Protein AF-A0A0D7AJ90-F1 (afdb_monomer)

Secondary structure (DSSP, 8-state):
---------------------------------HHHHHHHHHHHHHTSTHHHHHHHHHHHHHHHHHHHHHHHHHHHHHHGGGTHHHHHHHHHHHHHHHHHHHHHTT-SPPPHHHHHHHHHHHHHHHT-HHHHHHHHHTSHHHHHHHHHHHHHHHHHHHHHHHHT-SSS-------

Solvent-accessible surface area (backbone atoms only — not comparable to full-atom values): 10898 Å² total; per-residue (Å²): 138,87,88,86,90,79,90,86,80,90,80,88,79,92,80,79,92,68,88,75,75,80,75,78,70,79,83,73,82,76,83,66,59,79,67,63,56,52,51,52,49,50,59,61,34,71,77,35,85,62,36,61,57,51,46,51,50,51,49,50,50,47,52,50,46,50,65,73,37,42,79,66,39,52,51,53,52,55,72,33,59,88,49,45,66,64,52,53,50,51,50,52,51,51,50,52,53,49,52,50,48,39,64,72,71,54,72,58,84,77,59,80,81,54,50,62,61,50,50,54,53,51,50,58,46,71,71,32,69,66,49,55,56,48,24,61,76,70,54,46,49,58,55,55,50,52,52,49,52,50,52,51,50,53,51,52,52,48,49,31,63,74,66,73,45,94,72,79,78,91,67,77,85,83,124

Sequence (175 aa):
MRPVPPLATLRNAVTRRSHRSSRHAPRRWNSSSPKDNAEKAKETLANSDTFVTVQKQVEQYWQVAKKALGPTGEKAVQLLGGYKEPVLYNLAVAREVAKLIYRKESMSPPRLADFMPTYRQLWSRASSRSYWTNALASGELMKVGIYGLEAYGIFKIGEIVGRRHLVGYGVPPTH

Structure (mmCIF, N/CA/C/O backbone):
data_AF-A0A0D7AJ90-F1
#
_entry.id   AF-A0A0D7AJ90-F1
#
loop_
_atom_site.group_PDB
_atom_site.id
_atom_site.type_symbol
_atom_site.label_atom_id
_atom_site.label_alt_id
_atom_site.label_comp_id
_atom_site.label_asym_id
_atom_site.label_entity_id
_atom_site.label_seq_id
_atom_site.pdbx_PDB_ins_code
_atom_site.Cartn_x
_atom_site.Cartn_y
_atom_site.Cartn_z
_atom_site.occupancy
_atom_site.B_iso_or_equiv
_atom_site.auth_seq_id
_atom_site.auth_comp_id
_atom_site.auth_asym_id
_atom_site.auth_atom_id
_atom_site.pdbx_PDB_model_num
ATOM 1 N N . MET A 1 1 ? -53.708 -1.398 -60.706 1.00 42.56 1 MET A N 1
ATOM 2 C CA . MET A 1 1 ? -55.113 -1.813 -60.503 1.00 42.56 1 MET A CA 1
ATOM 3 C C . MET A 1 1 ? -55.244 -2.424 -59.109 1.00 42.56 1 MET A C 1
ATOM 5 O O . MET A 1 1 ? -54.454 -3.297 -58.786 1.00 42.56 1 MET A O 1
ATOM 9 N N . ARG A 1 2 ? -56.161 -1.914 -58.272 1.00 58.88 2 ARG A N 1
ATOM 10 C CA . ARG A 1 2 ? -56.657 -2.576 -57.040 1.00 58.88 2 ARG A CA 1
ATOM 11 C C . ARG A 1 2 ? -57.923 -3.377 -57.416 1.00 58.88 2 ARG A C 1
ATOM 13 O O . ARG A 1 2 ? -58.550 -2.994 -58.404 1.00 58.88 2 ARG A O 1
ATOM 20 N N . PRO A 1 3 ? -58.326 -4.418 -56.662 1.00 59.69 3 PRO A N 1
ATOM 21 C CA . PRO A 1 3 ? -59.353 -4.166 -55.643 1.00 59.69 3 PRO A CA 1
ATOM 22 C C . PRO A 1 3 ? -59.217 -4.979 -54.338 1.00 59.69 3 PRO A C 1
ATOM 24 O O . PRO A 1 3 ? -58.488 -5.958 -54.235 1.00 59.69 3 PRO A O 1
ATOM 27 N N . VAL A 1 4 ? -59.947 -4.479 -53.342 1.00 66.38 4 VAL A N 1
ATOM 28 C CA . VAL A 1 4 ? -60.147 -4.926 -51.952 1.00 66.38 4 VAL A CA 1
ATOM 29 C C . VAL A 1 4 ? -61.275 -5.974 -51.902 1.00 66.38 4 VAL A C 1
ATOM 31 O O . VAL A 1 4 ? -62.123 -5.964 -52.794 1.00 66.38 4 VAL A O 1
ATOM 34 N N . PRO A 1 5 ? -61.360 -6.823 -50.861 1.00 65.00 5 PRO A N 1
ATOM 35 C CA . PRO A 1 5 ? -62.537 -6.733 -49.979 1.00 65.00 5 PRO A CA 1
ATOM 36 C C . PRO A 1 5 ? -62.237 -6.886 -48.463 1.00 65.00 5 PRO A C 1
ATOM 38 O O . PRO A 1 5 ? -61.106 -7.190 -48.087 1.00 65.00 5 PRO A O 1
ATOM 41 N N . PRO A 1 6 ? -63.223 -6.582 -47.587 1.00 61.31 6 PRO A N 1
ATOM 42 C CA . PRO A 1 6 ? -62.989 -5.839 -46.345 1.00 61.31 6 PRO A CA 1
ATOM 43 C C . PRO A 1 6 ? -63.513 -6.519 -45.055 1.00 61.31 6 PRO A C 1
ATOM 45 O O . PRO A 1 6 ? -63.999 -7.636 -45.124 1.00 61.31 6 PRO A O 1
ATOM 48 N N . LEU A 1 7 ? -63.449 -5.767 -43.930 1.00 52.28 7 LEU A N 1
ATOM 49 C CA . LEU A 1 7 ? -64.405 -5.682 -42.790 1.00 52.28 7 LEU A CA 1
ATOM 50 C C . LEU A 1 7 ? -64.878 -7.017 -42.163 1.00 52.28 7 LEU A C 1
ATOM 52 O O . LEU A 1 7 ? -65.427 -7.868 -42.834 1.00 52.28 7 LEU A O 1
ATOM 56 N N . ALA A 1 8 ? -64.860 -7.286 -40.861 1.00 53.59 8 ALA A N 1
ATOM 57 C CA . ALA A 1 8 ? -64.941 -6.521 -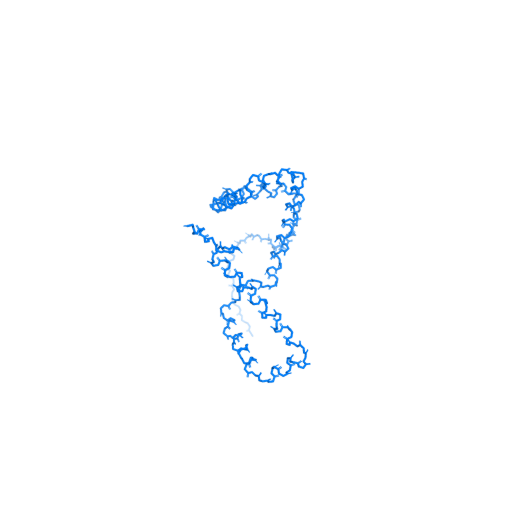39.618 1.00 53.59 8 ALA A CA 1
ATOM 58 C C . ALA A 1 8 ? -64.617 -7.556 -38.493 1.00 53.59 8 ALA A C 1
ATOM 60 O O . ALA A 1 8 ? -64.574 -8.748 -38.764 1.00 53.59 8 ALA A O 1
ATOM 61 N N . THR A 1 9 ? -64.297 -7.262 -37.235 1.00 60.97 9 THR A N 1
ATOM 62 C CA . THR A 1 9 ? -65.075 -6.523 -36.236 1.00 60.97 9 THR A CA 1
ATOM 63 C C . THR A 1 9 ? -64.216 -6.327 -34.980 1.00 60.97 9 THR A C 1
ATOM 65 O O . THR A 1 9 ? -63.682 -7.284 -34.427 1.00 60.97 9 THR A O 1
ATOM 68 N N . LEU A 1 10 ? -64.141 -5.072 -34.537 1.00 54.56 10 LEU A N 1
ATOM 69 C CA . LEU A 1 10 ? -64.256 -4.578 -33.158 1.00 54.56 10 LEU A CA 1
ATOM 70 C C . LEU A 1 10 ? -64.120 -5.591 -32.004 1.00 54.56 10 LEU A C 1
ATOM 72 O O . LEU A 1 10 ? -64.972 -6.463 -31.850 1.00 54.56 10 LEU A O 1
ATOM 76 N N . ARG A 1 11 ? -63.233 -5.289 -31.045 1.00 54.53 11 ARG A N 1
ATOM 77 C CA . ARG A 1 11 ? -63.644 -5.194 -29.630 1.00 54.53 11 ARG A CA 1
ATOM 78 C C . ARG A 1 11 ? -62.617 -4.467 -28.758 1.00 54.53 11 ARG A C 1
ATOM 80 O O . ARG A 1 11 ? -61.517 -4.940 -28.517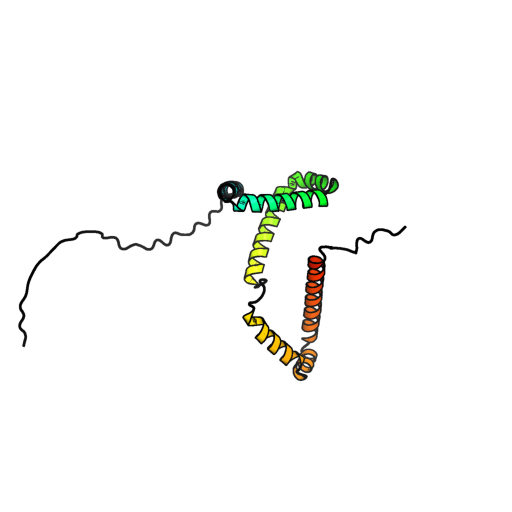 1.00 54.53 11 ARG A O 1
ATOM 87 N N . ASN A 1 12 ? -63.053 -3.292 -28.313 1.00 57.47 12 ASN A N 1
ATOM 88 C CA . ASN A 1 12 ? -62.740 -2.580 -27.077 1.00 57.47 12 ASN A CA 1
ATOM 89 C C . ASN A 1 12 ? -61.714 -3.214 -26.123 1.00 57.47 12 ASN A C 1
ATOM 91 O O . ASN A 1 12 ? -61.993 -4.228 -25.492 1.00 57.47 12 ASN A O 1
ATOM 95 N N . ALA A 1 13 ? -60.656 -2.456 -25.836 1.00 55.97 13 ALA A N 1
ATOM 96 C CA . ALA A 1 13 ? -60.197 -2.285 -24.463 1.00 55.97 13 ALA A CA 1
ATOM 97 C C . ALA A 1 13 ? -59.615 -0.876 -24.288 1.00 55.97 13 ALA A C 1
ATOM 99 O O . ALA A 1 13 ? -58.471 -0.580 -24.624 1.00 55.97 13 ALA A O 1
ATOM 100 N N . VAL A 1 14 ? -60.449 0.003 -23.738 1.00 60.00 14 VAL A N 1
ATOM 101 C CA . VAL A 1 14 ? -60.010 1.140 -22.931 1.00 60.00 14 VAL A CA 1
ATOM 102 C C . VAL A 1 14 ? -59.041 0.605 -21.878 1.00 60.00 14 VAL A C 1
ATOM 104 O O . VAL A 1 14 ? -59.404 -0.303 -21.141 1.00 60.00 14 VAL A O 1
ATOM 107 N N . THR A 1 15 ? -57.827 1.147 -21.787 1.00 58.00 15 THR A N 1
ATOM 108 C CA . THR A 1 15 ? -57.234 1.602 -20.518 1.00 58.00 15 THR A CA 1
ATOM 109 C C . THR A 1 15 ? -55.814 2.151 -20.708 1.00 58.00 15 THR A C 1
ATOM 111 O O . THR A 1 15 ? -54.950 1.541 -21.323 1.00 58.00 15 THR A O 1
ATOM 114 N N . ARG A 1 16 ? -55.582 3.288 -20.037 1.00 55.88 16 ARG A N 1
ATOM 115 C CA . ARG A 1 16 ? -54.295 3.790 -19.516 1.00 55.88 16 ARG A CA 1
ATOM 116 C C . ARG A 1 16 ? -53.347 4.492 -20.488 1.00 55.88 16 ARG A C 1
ATOM 118 O O . ARG A 1 16 ? -52.221 4.087 -20.754 1.00 55.88 16 ARG A O 1
ATOM 125 N N . ARG A 1 17 ? -53.749 5.733 -20.762 1.00 52.94 17 ARG A N 1
ATOM 126 C CA . ARG A 1 17 ? -52.872 6.904 -20.639 1.00 52.94 17 ARG A CA 1
ATOM 127 C C . ARG A 1 17 ? -52.066 6.839 -19.329 1.00 52.94 17 ARG A C 1
ATOM 129 O O . ARG A 1 17 ? -52.636 7.009 -18.258 1.00 52.94 17 ARG A O 1
ATOM 136 N N . SER A 1 18 ? -50.752 6.673 -19.438 1.00 54.62 18 SER A N 1
ATOM 137 C CA . SER A 1 18 ? -49.756 7.425 -18.660 1.00 54.62 18 SER A CA 1
ATOM 138 C C . SER A 1 18 ? -48.366 7.101 -19.206 1.00 54.62 18 SER A C 1
ATOM 140 O O . SER A 1 18 ? -47.726 6.140 -18.773 1.00 54.62 18 SER A O 1
ATOM 142 N N . HIS A 1 19 ? -47.890 7.899 -20.165 1.00 51.34 19 HIS A N 1
ATOM 143 C CA . HIS A 1 19 ? -46.469 7.913 -20.490 1.00 51.34 19 HIS A CA 1
ATOM 144 C C . HIS A 1 19 ? -45.712 8.334 -19.234 1.00 51.34 19 HIS A C 1
ATOM 146 O O . HIS A 1 19 ? -45.863 9.431 -18.696 1.00 51.34 19 HIS A O 1
ATOM 152 N N . ARG A 1 20 ? -44.981 7.351 -18.724 1.00 53.25 20 ARG A N 1
ATOM 153 C CA . ARG A 1 20 ? -44.205 7.355 -17.502 1.00 53.25 20 ARG A CA 1
ATOM 154 C C . ARG A 1 20 ? -43.086 8.375 -17.666 1.00 53.25 20 ARG A C 1
ATOM 156 O O . ARG A 1 20 ? -42.043 8.066 -18.227 1.00 53.25 20 ARG A O 1
ATOM 163 N N . SER A 1 21 ? -43.323 9.593 -17.184 1.00 53.75 21 SER A N 1
ATOM 164 C CA . SER A 1 21 ? -42.253 10.526 -16.848 1.00 53.75 21 SER A CA 1
ATOM 165 C C . SER A 1 21 ? -41.260 9.763 -15.972 1.00 53.75 21 SER A C 1
ATOM 167 O O . SER A 1 21 ? -41.579 9.347 -14.854 1.00 53.75 21 SER A O 1
ATOM 169 N N . SER A 1 22 ? -40.081 9.493 -16.523 1.00 56.09 22 SER A N 1
ATOM 170 C CA . SER A 1 22 ? -38.931 8.990 -15.795 1.00 56.09 22 SER A CA 1
ATOM 171 C C . SER A 1 22 ? -38.526 10.063 -14.793 1.00 56.09 22 SER A C 1
ATOM 173 O O . SER A 1 22 ? -37.689 10.916 -15.075 1.00 56.09 22 SER A O 1
ATOM 175 N N . ARG A 1 23 ? -39.158 10.031 -13.616 1.00 47.81 23 ARG A N 1
ATOM 176 C CA . ARG A 1 23 ? -38.736 10.773 -12.433 1.00 47.81 23 ARG A CA 1
ATOM 177 C C . ARG A 1 23 ? -37.317 10.323 -12.098 1.00 47.81 23 ARG A C 1
ATOM 179 O O . ARG A 1 23 ? -37.120 9.329 -11.405 1.00 47.81 23 ARG A O 1
ATOM 186 N N . HIS A 1 24 ? -36.324 11.046 -12.603 1.00 51.22 24 HIS A N 1
ATOM 187 C CA . HIS A 1 24 ? -35.033 11.135 -11.940 1.00 51.22 24 HIS A CA 1
ATOM 188 C C . HIS A 1 24 ? -35.300 11.839 -10.613 1.00 51.22 24 HIS A C 1
ATOM 190 O O . HIS A 1 24 ? -35.337 13.063 -10.531 1.00 51.22 24 HIS A O 1
ATOM 196 N N . ALA A 1 25 ? -35.611 11.043 -9.591 1.00 54.53 25 ALA A N 1
ATOM 197 C CA . ALA A 1 25 ? -35.684 11.532 -8.231 1.00 54.53 25 ALA A CA 1
ATOM 198 C C . ALA A 1 25 ? -34.301 12.110 -7.891 1.00 54.53 25 ALA A C 1
ATOM 200 O O . ALA A 1 25 ? -33.313 11.373 -7.990 1.00 54.53 25 ALA A O 1
ATOM 201 N N . PRO A 1 26 ? -34.184 13.397 -7.518 1.00 49.81 26 PRO A N 1
ATOM 202 C CA . PRO A 1 26 ? -32.927 13.898 -6.997 1.00 49.81 26 PRO A CA 1
ATOM 203 C C . PRO A 1 26 ? -32.594 13.057 -5.765 1.00 49.81 26 PRO A C 1
ATOM 205 O O . PRO A 1 26 ? -33.362 13.017 -4.800 1.00 49.81 26 PRO A O 1
ATOM 208 N N . ARG A 1 27 ? -31.464 12.342 -5.811 1.00 56.91 27 ARG A N 1
ATOM 209 C CA . ARG A 1 27 ? -30.850 11.744 -4.626 1.00 56.91 27 ARG A CA 1
ATOM 210 C C . ARG A 1 27 ? -30.523 12.896 -3.683 1.00 56.91 27 ARG A C 1
ATOM 212 O O . ARG A 1 27 ? -29.458 13.496 -3.778 1.00 56.91 27 ARG A O 1
ATOM 219 N N . ARG A 1 28 ? -31.468 13.228 -2.803 1.00 47.16 28 ARG A N 1
ATOM 220 C CA . ARG A 1 28 ? -31.234 14.100 -1.657 1.00 47.16 28 ARG A CA 1
ATOM 221 C C . ARG A 1 28 ? -30.065 13.500 -0.887 1.00 47.16 28 ARG A C 1
ATOM 223 O O . ARG A 1 28 ? -30.171 12.393 -0.363 1.00 47.16 28 ARG A O 1
ATOM 230 N N . TRP A 1 29 ? -28.952 14.219 -0.846 1.00 49.09 29 TRP A N 1
ATOM 231 C CA . TRP A 1 29 ? -27.922 13.990 0.152 1.00 49.09 29 TRP A CA 1
ATOM 232 C C . TRP A 1 29 ? -28.530 14.395 1.489 1.00 49.09 29 TRP A C 1
ATOM 234 O O . TRP A 1 29 ? -28.620 15.572 1.821 1.00 49.09 29 TRP A O 1
ATOM 244 N N . ASN A 1 30 ? -29.074 13.407 2.192 1.00 47.09 30 ASN A N 1
ATOM 245 C CA . ASN A 1 30 ? -29.625 13.596 3.518 1.00 47.09 30 ASN A CA 1
ATOM 246 C C . ASN A 1 30 ? -28.451 13.734 4.492 1.00 47.09 30 ASN A C 1
ATOM 248 O O . ASN A 1 30 ? -27.871 12.735 4.912 1.00 47.09 30 ASN A O 1
ATOM 252 N N . SER A 1 31 ? -28.073 14.966 4.823 1.00 47.78 31 SER A N 1
ATOM 253 C CA . SER A 1 31 ? -27.228 15.250 5.979 1.00 47.78 31 SER A CA 1
ATOM 254 C C . SER A 1 31 ? -28.083 15.122 7.241 1.00 47.78 31 SER A C 1
ATOM 256 O O . SER A 1 31 ? -28.518 16.118 7.816 1.00 47.78 31 SER A O 1
ATOM 258 N N . SER A 1 32 ? -28.383 13.889 7.645 1.00 42.94 32 SER A N 1
ATOM 259 C CA . SER A 1 32 ? -28.860 13.621 9.000 1.00 42.94 32 SER A CA 1
ATOM 260 C C . SER A 1 32 ? -27.683 13.790 9.957 1.00 42.94 32 SER A C 1
ATOM 262 O O . SER A 1 32 ? -26.581 13.295 9.704 1.00 42.94 32 SER A O 1
ATOM 264 N N . SER A 1 33 ? -27.920 14.511 11.047 1.00 47.50 33 SER A N 1
ATOM 265 C CA . SER A 1 33 ? -26.994 14.655 12.164 1.00 47.50 33 SER A CA 1
ATOM 266 C C . SER A 1 33 ? -26.523 13.270 12.664 1.00 47.50 33 SER A C 1
ATOM 268 O O . SER A 1 33 ? -27.243 12.278 12.512 1.00 47.50 33 SER A O 1
ATOM 270 N N . PRO A 1 34 ? -25.322 13.157 13.267 1.00 51.69 34 PRO A N 1
ATOM 271 C CA . PRO A 1 34 ? -24.706 11.870 13.627 1.00 51.69 34 PRO A CA 1
ATOM 272 C C . PRO A 1 34 ? -25.568 10.934 14.495 1.00 51.69 34 PRO A C 1
ATOM 274 O O . PRO A 1 34 ? -25.304 9.734 14.543 1.00 51.69 34 PRO A O 1
ATOM 277 N N . LYS A 1 35 ? -26.596 11.466 15.168 1.00 46.81 35 LYS A N 1
ATOM 278 C CA . LYS A 1 35 ? -27.489 10.723 16.067 1.00 46.81 35 LYS A CA 1
ATOM 279 C C . LYS A 1 35 ? -28.490 9.842 15.300 1.00 46.81 35 LYS A C 1
ATOM 281 O O . LYS A 1 35 ? -28.587 8.653 15.592 1.00 46.81 35 LYS A O 1
ATOM 286 N N . ASP A 1 36 ? -29.098 10.355 14.229 1.00 45.53 36 ASP A N 1
ATOM 287 C CA . ASP A 1 36 ? -30.154 9.641 13.488 1.00 45.53 36 ASP A CA 1
ATOM 288 C C . ASP A 1 36 ? -29.610 8.493 12.620 1.00 45.53 36 ASP A C 1
ATOM 290 O O . ASP A 1 36 ? -30.278 7.481 12.397 1.00 45.53 36 ASP A O 1
ATOM 294 N N . ASN A 1 37 ? -28.375 8.629 12.125 1.00 49.59 37 ASN A N 1
ATOM 295 C CA . ASN A 1 37 ? -27.715 7.582 11.339 1.00 49.59 37 ASN A CA 1
ATOM 296 C C . ASN A 1 37 ? -27.190 6.446 12.232 1.00 49.59 37 ASN A C 1
ATOM 298 O O . ASN A 1 37 ? -27.140 5.301 11.789 1.00 49.59 37 ASN A O 1
ATOM 302 N N . ALA A 1 38 ? -26.830 6.741 13.487 1.00 49.25 38 ALA A N 1
ATOM 303 C CA . ALA A 1 38 ? -26.395 5.736 14.451 1.00 49.25 38 ALA A CA 1
ATOM 304 C C . ALA A 1 38 ? -27.562 4.859 14.929 1.00 49.25 38 ALA A C 1
ATOM 306 O O . ALA A 1 38 ? -27.383 3.654 15.079 1.00 49.25 38 ALA A O 1
ATOM 307 N N . GLU A 1 39 ? -28.752 5.428 15.134 1.00 52.88 39 GLU A N 1
ATOM 308 C CA . GLU A 1 39 ? -29.948 4.670 15.534 1.00 52.88 39 GLU A CA 1
ATOM 309 C C . GLU A 1 39 ? -30.489 3.804 14.393 1.00 52.88 39 GLU A C 1
ATOM 311 O O . GLU A 1 39 ? -30.687 2.605 14.580 1.00 52.88 39 GLU A O 1
ATOM 316 N N . LYS A 1 40 ? -30.589 4.347 13.173 1.00 52.56 40 LYS A N 1
ATOM 317 C CA . LYS A 1 40 ? -31.038 3.576 11.998 1.00 52.56 40 LYS A CA 1
ATOM 318 C C . LYS A 1 40 ? -30.045 2.496 11.575 1.00 52.56 40 LYS A C 1
ATOM 320 O O . LYS A 1 40 ? -30.457 1.432 11.119 1.00 52.56 40 LYS A O 1
ATOM 325 N N . ALA A 1 41 ? -28.741 2.724 11.750 1.00 50.84 41 ALA A N 1
ATOM 326 C CA . ALA A 1 41 ? -27.738 1.679 11.559 1.00 50.84 41 ALA A CA 1
ATOM 327 C C . ALA A 1 41 ? -27.879 0.575 12.616 1.00 50.84 41 ALA A C 1
ATOM 329 O O . ALA A 1 41 ? -27.811 -0.596 12.272 1.00 50.84 41 ALA A O 1
ATOM 330 N N . LYS A 1 42 ? -28.139 0.911 13.885 1.00 50.91 42 LYS A N 1
ATOM 331 C CA . LYS A 1 42 ? -28.364 -0.092 14.939 1.00 50.91 42 LYS A CA 1
ATOM 332 C C . LYS A 1 42 ? -29.622 -0.925 14.689 1.00 50.91 42 LYS A C 1
ATOM 334 O O . LYS A 1 42 ? -29.571 -2.134 14.859 1.00 50.91 42 LYS A O 1
ATOM 339 N N . GLU A 1 43 ? -30.710 -0.308 14.243 1.00 51.41 43 GLU A N 1
ATOM 340 C CA . GLU A 1 43 ? -31.998 -0.976 14.014 1.00 51.41 43 GLU A CA 1
ATOM 341 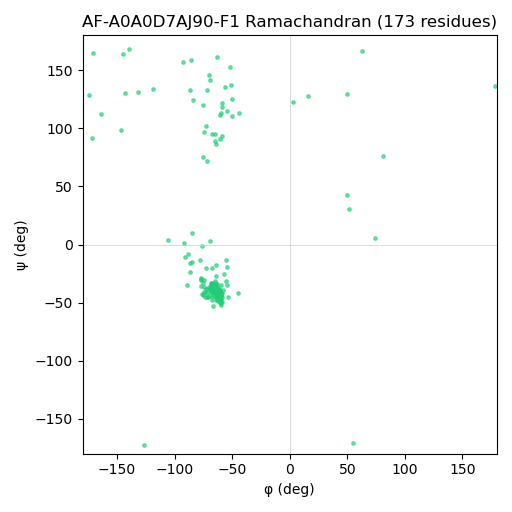C C . GLU A 1 43 ? -32.004 -1.860 12.751 1.00 51.41 43 GLU A C 1
ATOM 343 O O . GLU A 1 43 ? -32.563 -2.958 12.745 1.00 51.41 43 GLU A O 1
ATOM 348 N N . THR A 1 44 ? -31.318 -1.427 11.686 1.00 52.00 44 THR A N 1
ATOM 349 C CA . THR A 1 44 ? -31.158 -2.228 10.456 1.00 52.00 44 THR A CA 1
ATOM 350 C C . THR A 1 44 ? -30.126 -3.339 10.604 1.00 52.00 44 THR A C 1
ATOM 352 O O . THR A 1 44 ? -30.278 -4.391 9.987 1.00 52.00 44 THR A O 1
ATOM 355 N N . LEU A 1 45 ? -29.111 -3.149 11.449 1.00 45.38 45 LEU A N 1
ATOM 356 C CA . LEU A 1 45 ? -28.154 -4.199 11.764 1.00 45.38 45 LEU A CA 1
ATOM 357 C C . LEU A 1 45 ? -28.761 -5.224 12.739 1.00 45.38 45 LEU A C 1
ATOM 359 O O . LEU A 1 45 ? -28.653 -6.414 12.471 1.00 45.38 45 LEU A O 1
ATOM 363 N N . ALA A 1 46 ? -29.487 -4.805 13.782 1.00 52.19 46 ALA A N 1
ATOM 364 C CA . ALA A 1 46 ? -30.089 -5.702 14.780 1.00 52.19 46 ALA A CA 1
ATOM 365 C C . ALA A 1 46 ? -31.037 -6.774 14.204 1.00 52.19 46 ALA A C 1
ATOM 367 O O . ALA A 1 46 ? -31.184 -7.833 14.807 1.00 52.19 46 ALA A O 1
ATOM 368 N N . ASN A 1 47 ? -31.640 -6.531 13.037 1.00 54.50 47 ASN A N 1
ATOM 369 C CA . ASN A 1 47 ? -32.538 -7.476 12.363 1.00 54.50 47 ASN A CA 1
ATOM 370 C C . ASN A 1 47 ? -31.839 -8.415 11.362 1.00 54.50 47 ASN A C 1
ATOM 372 O O . ASN A 1 47 ? -32.504 -9.209 10.701 1.00 54.50 47 ASN A O 1
ATOM 376 N N . SER A 1 48 ? -30.516 -8.330 11.211 1.00 44.81 48 SER A N 1
ATOM 377 C CA . SER A 1 48 ? -29.758 -9.173 10.283 1.00 44.81 48 SER A CA 1
ATOM 378 C C . SER A 1 48 ? -28.741 -10.027 11.038 1.00 44.81 48 SER A C 1
ATOM 380 O O . SER A 1 48 ? -27.988 -9.518 11.864 1.00 44.81 48 SER A O 1
ATOM 382 N N . ASP A 1 49 ? -28.668 -11.323 10.724 1.00 52.72 49 ASP A N 1
ATOM 383 C CA . ASP A 1 49 ? -27.739 -12.298 11.332 1.00 52.72 49 ASP A CA 1
ATOM 384 C C . ASP A 1 49 ? -26.249 -11.894 11.240 1.00 52.72 49 ASP A C 1
ATOM 386 O O . ASP A 1 49 ? -25.378 -12.426 11.934 1.00 52.72 49 ASP A O 1
ATOM 390 N N . THR A 1 50 ? -25.936 -10.897 10.410 1.00 49.69 50 THR A N 1
ATOM 391 C CA . THR A 1 50 ? -24.620 -10.265 10.284 1.00 49.69 50 THR A CA 1
ATOM 392 C C . THR A 1 50 ? -24.261 -9.364 11.472 1.00 49.69 50 THR A C 1
ATOM 394 O O . THR A 1 50 ? -23.082 -9.119 11.714 1.00 49.69 50 THR A O 1
ATOM 397 N N . PHE A 1 51 ? -25.226 -8.900 12.268 1.00 44.44 51 PHE A N 1
ATOM 398 C CA . PHE A 1 51 ? -24.951 -8.096 13.460 1.00 44.44 51 PHE A CA 1
ATOM 399 C C . PHE A 1 51 ? -24.416 -8.920 14.610 1.00 44.44 51 PHE A C 1
ATOM 401 O O . PHE A 1 51 ? -23.538 -8.441 15.310 1.00 44.44 51 PHE A O 1
ATOM 408 N N . VAL A 1 52 ? -24.839 -10.174 14.763 1.00 55.34 52 VAL A N 1
ATOM 409 C CA . VAL A 1 52 ? -24.284 -11.058 15.796 1.00 55.34 52 VAL A CA 1
ATOM 410 C C . VAL A 1 52 ? -22.827 -11.403 15.482 1.00 55.34 52 VAL A C 1
ATOM 412 O O . VAL A 1 52 ? -22.000 -11.458 16.388 1.00 55.34 52 VAL A O 1
ATOM 415 N N . THR A 1 53 ? -22.465 -11.596 14.210 1.00 54.22 53 THR A N 1
ATOM 416 C CA . THR A 1 53 ? -21.074 -11.881 13.812 1.00 54.22 53 THR A CA 1
ATOM 417 C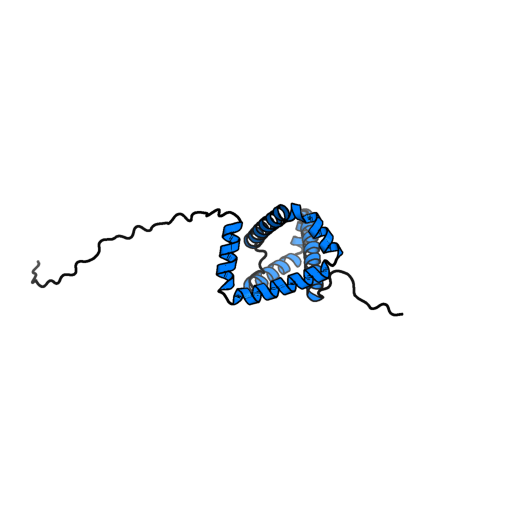 C . THR A 1 53 ? -20.190 -10.641 13.884 1.00 54.22 53 THR A C 1
ATOM 419 O O . THR A 1 53 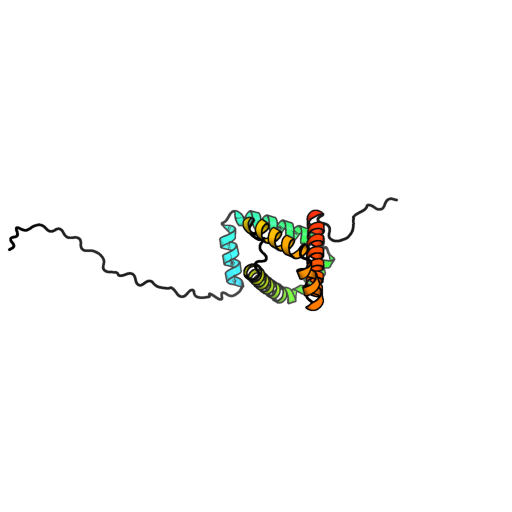? -19.076 -10.722 14.400 1.00 54.22 53 THR A O 1
ATOM 422 N N . VAL A 1 54 ? -20.695 -9.481 13.458 1.00 52.09 54 VAL A N 1
ATOM 423 C CA . VAL A 1 54 ? -19.985 -8.202 13.591 1.00 52.09 54 VAL A CA 1
ATOM 424 C C . VAL A 1 54 ? -19.882 -7.775 15.058 1.00 52.09 54 VAL A C 1
ATOM 426 O O . VAL A 1 54 ? -18.812 -7.342 15.467 1.00 52.09 54 VAL A O 1
ATOM 429 N N . GLN A 1 55 ? -20.918 -7.956 15.883 1.00 54.06 55 GLN A N 1
ATOM 430 C CA . GLN A 1 55 ? -20.847 -7.716 17.329 1.00 54.06 55 GLN A CA 1
ATOM 431 C C . GLN A 1 55 ? -19.857 -8.657 17.994 1.00 54.06 55 GLN A C 1
ATOM 433 O O . GLN A 1 55 ? -19.014 -8.175 18.733 1.00 54.06 55 GLN A O 1
ATOM 438 N N . LYS A 1 56 ? -19.883 -9.962 17.696 1.00 58.38 56 LYS A N 1
ATOM 439 C CA . LYS A 1 56 ? -18.907 -10.910 18.256 1.00 58.38 56 LYS A CA 1
ATOM 440 C C . LYS A 1 56 ? -17.475 -10.551 17.865 1.00 58.38 56 LYS A C 1
ATOM 442 O O . LYS A 1 56 ? -16.584 -10.633 18.704 1.00 58.38 56 LYS A O 1
ATOM 447 N N . GLN A 1 57 ? -17.241 -10.109 16.629 1.00 58.53 57 GLN A N 1
ATOM 448 C CA . GLN A 1 57 ? -15.921 -9.639 16.199 1.00 58.53 57 GLN A CA 1
ATOM 449 C C . GLN A 1 57 ? -15.531 -8.345 16.915 1.00 58.53 57 GLN A C 1
ATOM 451 O O . GLN A 1 57 ? -14.436 -8.256 17.460 1.00 58.53 57 GLN A O 1
ATOM 456 N N . VAL A 1 58 ? -16.426 -7.359 16.976 1.00 59.19 58 VAL A N 1
ATOM 457 C CA . VAL A 1 58 ? -16.184 -6.089 17.672 1.00 59.19 58 VAL A CA 1
ATOM 458 C C . VAL A 1 58 ? -15.964 -6.312 19.165 1.00 59.19 58 VAL A C 1
ATOM 460 O O . VAL A 1 58 ? -15.061 -5.704 19.722 1.00 59.19 58 VAL A O 1
ATOM 463 N N . GLU A 1 59 ? -16.706 -7.209 19.809 1.00 63.03 59 GLU A N 1
ATOM 464 C CA . GLU A 1 59 ? -16.500 -7.601 21.201 1.00 63.03 59 GLU A CA 1
ATOM 465 C C . GLU A 1 59 ? -15.149 -8.280 21.379 1.00 63.03 59 GLU A C 1
ATOM 467 O O . GLU A 1 59 ? -14.412 -7.906 22.281 1.00 63.03 59 GLU A O 1
ATOM 472 N N . GLN A 1 60 ? -14.756 -9.203 20.501 1.00 65.38 60 GLN A N 1
ATOM 473 C CA . GLN A 1 60 ? -13.430 -9.824 20.555 1.00 65.38 60 GLN A CA 1
ATOM 474 C C . GLN A 1 60 ? -12.309 -8.788 20.404 1.00 65.38 60 GLN A C 1
ATOM 476 O O . GLN A 1 60 ? -11.375 -8.781 21.206 1.00 65.38 60 GLN A O 1
ATOM 481 N N . TYR A 1 61 ? -12.428 -7.857 19.455 1.00 64.44 61 TYR A N 1
ATOM 482 C CA . TYR A 1 61 ? -11.489 -6.744 19.308 1.00 64.44 61 TYR A CA 1
ATOM 483 C C . TYR A 1 61 ? -11.525 -5.794 20.499 1.00 64.44 61 TYR A C 1
ATOM 485 O O . TYR A 1 61 ? -10.480 -5.301 20.902 1.00 64.44 61 TYR A O 1
ATOM 493 N N . TRP A 1 62 ? -12.690 -5.561 21.098 1.00 67.94 62 TRP A N 1
ATOM 494 C CA . TRP A 1 62 ? -12.843 -4.722 22.280 1.00 67.94 62 TRP A CA 1
ATOM 495 C C . TRP A 1 62 ? -12.230 -5.377 23.513 1.00 67.94 62 TRP A C 1
ATOM 497 O O . TRP A 1 62 ? -11.608 -4.687 24.309 1.00 67.94 62 TRP A O 1
ATOM 507 N N . GLN A 1 63 ? -12.323 -6.700 23.655 1.00 68.38 63 GLN A N 1
ATOM 508 C CA . GLN A 1 63 ? -11.665 -7.430 24.736 1.00 68.38 63 GLN A CA 1
ATOM 509 C C . GLN A 1 63 ? -10.151 -7.506 24.532 1.00 68.38 63 GLN A C 1
ATOM 511 O O . GLN A 1 63 ? -9.406 -7.364 25.497 1.00 68.38 63 GLN A O 1
ATOM 516 N N . VAL A 1 64 ? -9.674 -7.677 23.295 1.00 69.94 64 VAL A N 1
ATOM 517 C CA . VAL A 1 64 ? -8.238 -7.610 22.977 1.00 69.94 64 VAL A CA 1
ATOM 518 C C . VAL A 1 64 ? -7.711 -6.193 23.177 1.00 69.94 64 VAL A C 1
ATOM 520 O O . VAL A 1 64 ? -6.663 -6.025 23.784 1.00 69.94 64 VAL A O 1
ATOM 523 N N . ALA A 1 65 ? -8.457 -5.173 22.758 1.00 67.94 65 ALA A N 1
ATOM 524 C CA . ALA A 1 65 ? -8.111 -3.778 22.984 1.00 67.94 65 ALA A CA 1
ATOM 525 C C . ALA A 1 65 ? -8.120 -3.442 24.476 1.00 67.94 65 ALA A C 1
ATOM 527 O O . ALA A 1 65 ? -7.168 -2.844 24.946 1.00 67.94 65 ALA A O 1
ATOM 528 N N . LYS A 1 66 ? -9.120 -3.881 25.250 1.00 68.44 66 LYS A N 1
ATOM 529 C CA . LYS A 1 66 ? -9.150 -3.726 26.715 1.00 68.44 66 LYS A CA 1
ATOM 530 C C . LYS A 1 66 ? -7.960 -4.405 27.387 1.00 68.44 66 LYS A C 1
ATOM 532 O O . LYS A 1 66 ? -7.328 -3.808 28.251 1.00 68.44 66 LYS A O 1
ATOM 537 N N . LYS A 1 67 ? -7.616 -5.625 26.963 1.00 68.88 67 LYS A N 1
ATOM 538 C CA . LYS A 1 67 ? -6.449 -6.360 27.476 1.00 68.88 67 LYS A CA 1
ATOM 539 C C . LYS A 1 67 ? -5.123 -5.708 27.079 1.00 68.88 67 LYS A C 1
ATOM 541 O O . LYS A 1 67 ? -4.210 -5.679 27.892 1.00 68.88 67 LYS A O 1
ATOM 546 N N . ALA A 1 68 ? -5.025 -5.169 25.865 1.00 67.25 68 ALA A N 1
ATOM 547 C CA . ALA A 1 68 ? -3.834 -4.486 25.363 1.00 67.25 68 ALA A CA 1
ATOM 548 C C . ALA A 1 68 ? -3.677 -3.068 25.932 1.00 67.25 68 ALA A C 1
ATOM 550 O O . ALA A 1 68 ? -2.559 -2.589 26.085 1.00 67.25 68 ALA A O 1
ATOM 551 N N . LEU A 1 69 ? -4.787 -2.396 26.246 1.00 67.12 69 LEU A N 1
ATOM 552 C CA . LEU A 1 69 ? -4.796 -1.034 26.776 1.00 67.12 69 LEU A CA 1
ATOM 553 C C . LEU A 1 69 ? -4.660 -0.994 28.298 1.00 67.12 69 LEU A C 1
ATOM 555 O O . LEU A 1 69 ? -4.170 0.007 28.808 1.00 67.12 69 LEU A O 1
ATOM 559 N N . GLY A 1 70 ? -5.015 -2.060 29.019 1.00 74.88 70 GLY A N 1
ATOM 560 C CA . GLY A 1 70 ? -4.762 -2.184 30.455 1.00 74.88 70 GLY A CA 1
ATOM 561 C C . GLY A 1 70 ? -5.306 -1.022 31.314 1.00 74.88 70 GLY A C 1
ATOM 562 O O . GLY A 1 70 ? -6.030 -0.143 30.838 1.00 74.88 70 GLY A O 1
ATOM 563 N N . PRO A 1 71 ? -4.948 -0.976 32.608 1.00 70.06 71 PRO A N 1
ATOM 564 C CA . PRO A 1 71 ? -5.409 0.069 33.530 1.00 70.06 71 PRO A CA 1
ATOM 565 C C . PRO A 1 71 ? -4.849 1.468 33.205 1.00 70.06 71 PRO A C 1
ATOM 567 O O . PRO A 1 71 ? -5.411 2.485 33.611 1.00 70.06 71 PRO A O 1
ATOM 570 N N . THR A 1 72 ? -3.747 1.557 32.458 1.00 63.50 72 THR A N 1
ATOM 571 C CA . THR A 1 72 ? -3.163 2.826 31.991 1.00 63.50 72 THR A CA 1
ATOM 572 C C . THR A 1 72 ? -3.931 3.416 30.810 1.00 63.50 72 THR A C 1
ATOM 574 O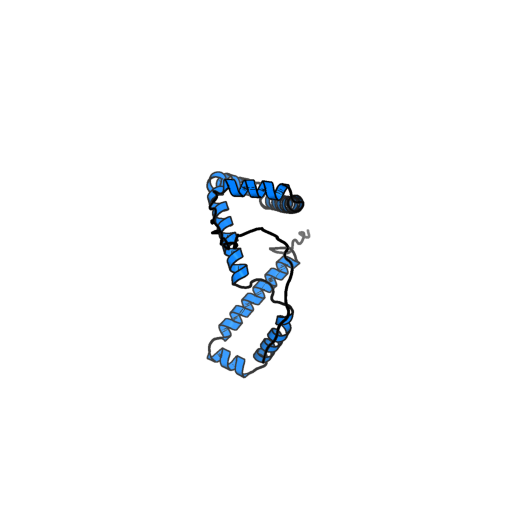 O . THR A 1 72 ? -4.117 4.633 30.743 1.00 63.50 72 THR A O 1
ATOM 577 N N . GLY A 1 73 ? -4.456 2.576 29.918 1.00 67.25 73 GLY A N 1
ATOM 578 C CA . GLY A 1 73 ? -5.322 2.995 28.823 1.00 67.25 73 GLY A CA 1
ATOM 579 C C . GLY A 1 73 ? -6.675 3.508 29.305 1.00 67.25 73 GLY A C 1
ATOM 580 O O . GLY A 1 73 ? -7.179 4.478 28.749 1.00 67.25 73 GLY A O 1
ATOM 581 N N . GLU A 1 74 ? -7.232 2.953 30.384 1.00 66.06 74 GLU A N 1
ATOM 582 C CA . GLU A 1 74 ? -8.469 3.471 30.990 1.00 66.06 74 GLU A CA 1
ATOM 583 C C . GLU A 1 74 ? -8.311 4.910 31.496 1.00 66.06 74 GLU A C 1
ATOM 585 O O . GLU A 1 74 ? -9.200 5.734 31.280 1.00 66.06 74 GLU A O 1
ATOM 590 N N . LYS A 1 75 ? -7.154 5.255 32.076 1.00 67.44 75 LYS A N 1
ATOM 591 C CA . LYS A 1 75 ? -6.843 6.629 32.506 1.00 67.44 75 LYS A CA 1
ATOM 592 C C . LYS A 1 75 ? -6.664 7.579 31.322 1.00 67.44 75 LYS A C 1
ATOM 594 O O . LYS A 1 75 ? -7.182 8.691 31.357 1.00 67.44 75 LYS A O 1
ATOM 599 N N . ALA A 1 76 ? -6.004 7.138 30.250 1.00 66.19 76 ALA A N 1
ATOM 600 C CA . ALA A 1 76 ? -5.901 7.917 29.014 1.00 66.19 76 ALA A CA 1
ATOM 601 C C . ALA A 1 76 ? -7.281 8.138 28.368 1.00 66.19 76 ALA A C 1
ATOM 603 O O . ALA A 1 76 ? -7.602 9.240 27.933 1.00 66.19 76 ALA A O 1
ATOM 604 N N . VAL A 1 77 ? -8.141 7.118 28.376 1.00 66.56 77 VAL A N 1
ATOM 605 C CA . VAL A 1 77 ? -9.524 7.191 27.887 1.00 66.56 77 VAL A CA 1
ATOM 606 C C . VAL A 1 77 ? -10.404 8.069 28.786 1.00 66.56 77 VAL A C 1
ATOM 608 O O . VAL A 1 77 ? -11.311 8.728 28.279 1.00 66.56 77 VAL A O 1
ATOM 611 N N . GLN A 1 78 ? -10.170 8.110 30.098 1.00 67.81 78 GLN A N 1
ATOM 612 C CA . GLN A 1 78 ? -10.858 9.022 31.021 1.00 67.81 78 GLN A CA 1
ATOM 613 C C . GLN A 1 78 ? -10.400 10.475 30.839 1.00 67.81 78 GLN A C 1
ATOM 615 O O . GLN A 1 78 ? -11.252 11.356 30.759 1.00 67.81 78 GLN A O 1
ATOM 620 N N . LEU A 1 79 ? -9.097 10.724 30.663 1.00 67.12 79 LEU A N 1
ATOM 621 C CA . LEU A 1 79 ? -8.548 12.053 30.344 1.00 67.12 79 LEU A CA 1
ATOM 622 C C . LEU 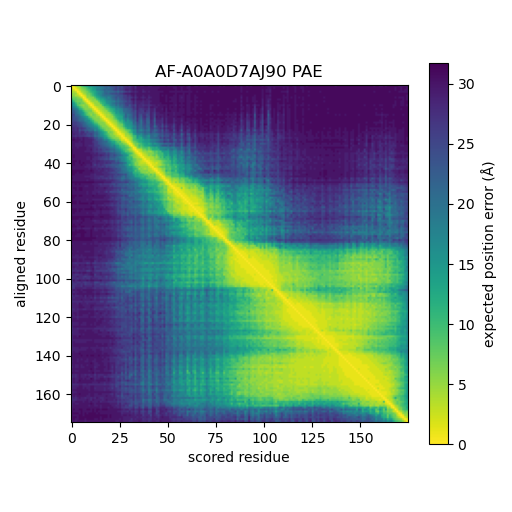A 1 79 ? -9.005 12.554 28.967 1.00 67.12 79 LEU A C 1
ATOM 624 O O . LEU A 1 79 ? -9.277 13.738 28.785 1.00 67.12 79 LEU A O 1
ATOM 628 N N . LEU A 1 80 ? -9.189 11.643 28.012 1.00 66.19 80 LEU A N 1
ATOM 629 C CA . LEU A 1 80 ? -9.803 11.934 26.720 1.00 66.19 80 LEU A CA 1
ATOM 630 C C . LEU A 1 80 ? -11.327 12.087 26.799 1.00 66.19 80 LEU A C 1
ATOM 632 O O . LEU A 1 80 ? -11.924 12.380 25.774 1.00 66.19 80 LEU A O 1
ATOM 636 N N . GLY A 1 81 ? -11.963 11.924 27.969 1.00 65.31 81 GLY A N 1
ATOM 637 C CA . GLY A 1 81 ? -13.415 11.986 28.194 1.00 65.31 81 GLY A CA 1
ATOM 638 C C . GLY A 1 81 ? -14.132 13.152 27.508 1.00 65.31 81 GLY A C 1
ATOM 639 O O . GLY A 1 81 ? -15.179 12.927 26.908 1.00 65.31 81 GLY A O 1
ATOM 640 N N . GLY A 1 82 ? -13.533 14.350 27.523 1.00 68.50 82 GLY A N 1
ATOM 641 C CA . GLY A 1 82 ? -14.050 15.543 26.835 1.00 68.50 82 GLY A CA 1
ATOM 642 C C . GLY A 1 82 ? -13.627 15.695 25.364 1.00 68.50 82 GLY A C 1
ATOM 643 O O . GLY A 1 82 ? -14.253 16.444 24.625 1.00 68.50 82 GLY A O 1
ATOM 644 N N . TYR A 1 83 ? -12.604 14.963 24.910 1.00 64.12 83 TYR A N 1
ATOM 645 C CA . TYR A 1 83 ? -12.073 14.991 23.536 1.00 64.12 83 TYR A CA 1
ATOM 646 C C . TYR A 1 83 ? -12.461 13.759 22.702 1.00 64.12 83 TYR A C 1
ATOM 648 O O . TYR A 1 83 ? -12.046 13.632 21.549 1.00 64.12 83 TYR A O 1
ATOM 656 N N . LYS A 1 84 ? -13.277 12.846 23.242 1.00 71.00 84 LYS A N 1
ATOM 657 C CA . LYS A 1 84 ? -13.709 11.640 22.518 1.00 71.00 84 LYS A CA 1
ATOM 658 C C . LYS A 1 84 ? -14.480 11.993 21.258 1.00 71.00 84 LYS A C 1
ATOM 660 O O . LYS A 1 84 ? -14.216 11.413 20.212 1.00 71.00 84 LYS A O 1
ATOM 665 N N . GLU A 1 85 ? -15.403 12.946 21.346 1.00 72.88 85 GLU A N 1
ATOM 666 C CA . GLU A 1 85 ? -16.249 13.336 20.217 1.00 72.88 85 GLU A CA 1
ATOM 667 C C . GLU A 1 85 ? -15.442 13.853 19.009 1.00 72.88 85 GLU A C 1
ATOM 669 O O . GLU A 1 85 ? -15.603 13.280 17.926 1.00 72.88 85 GLU A O 1
ATOM 674 N N . PRO A 1 86 ? -14.519 14.832 19.143 1.00 80.75 86 PRO A N 1
ATOM 675 C CA . PRO A 1 86 ? -13.731 15.300 18.001 1.00 80.75 86 PRO A CA 1
ATOM 676 C C . PRO A 1 86 ? -12.740 14.251 17.481 1.00 80.75 86 PRO A C 1
ATOM 678 O O . PRO A 1 86 ? -12.540 14.146 16.271 1.00 80.75 86 PRO A O 1
ATOM 681 N N . VAL A 1 87 ? -12.143 13.433 18.355 1.00 82.75 87 VAL A N 1
ATOM 682 C CA . VAL A 1 87 ? -11.205 12.379 17.929 1.00 82.75 87 VAL A CA 1
ATOM 683 C C . VAL A 1 87 ? -11.930 11.284 17.149 1.00 82.75 87 VAL A C 1
ATOM 685 O O . VAL A 1 87 ? -11.471 10.886 16.080 1.00 82.75 87 VAL A O 1
ATOM 688 N N . LEU A 1 88 ? -13.084 10.823 17.635 1.00 84.44 88 LEU A N 1
ATOM 689 C CA . LEU A 1 88 ? -13.887 9.816 16.941 1.00 84.44 88 LEU A CA 1
ATOM 690 C C . LEU A 1 88 ? -14.402 10.340 15.601 1.00 84.44 88 LEU A C 1
ATOM 692 O O . LEU A 1 88 ? -14.368 9.608 14.612 1.00 84.44 88 LEU A O 1
ATOM 696 N N . TYR A 1 89 ? -14.826 11.604 15.552 1.00 84.62 89 TYR A N 1
ATOM 697 C CA . TYR A 1 89 ? -15.222 12.246 14.304 1.00 84.62 89 TYR A CA 1
ATOM 698 C C . TYR A 1 89 ? -14.064 12.288 13.297 1.00 84.62 89 TYR A C 1
ATOM 700 O O . TYR A 1 89 ? -14.216 11.818 12.170 1.00 84.62 89 TYR A O 1
ATOM 708 N N . ASN A 1 90 ? -12.882 12.758 13.708 1.00 89.38 90 ASN A N 1
ATOM 709 C CA . ASN A 1 90 ? -11.711 12.832 12.831 1.00 89.38 90 ASN A CA 1
ATOM 710 C C . ASN A 1 90 ? -11.257 11.450 12.350 1.00 89.38 90 ASN A C 1
ATOM 712 O O . ASN A 1 90 ? -10.894 11.296 11.186 1.00 89.38 90 ASN A O 1
ATOM 716 N N . LEU A 1 91 ? -11.332 10.428 13.205 1.00 90.88 91 LEU A N 1
ATOM 717 C CA . LEU A 1 91 ? -11.060 9.047 12.807 1.00 90.88 91 LEU A CA 1
ATOM 718 C C . LEU A 1 91 ? -12.089 8.520 11.803 1.00 90.88 91 LEU A C 1
ATOM 720 O O . LEU A 1 91 ? -11.715 7.823 10.860 1.00 90.88 91 LEU A O 1
ATOM 724 N N . ALA A 1 92 ? -13.371 8.853 11.969 1.00 90.69 92 ALA A N 1
ATOM 725 C CA . ALA A 1 92 ? -14.409 8.473 11.016 1.00 90.69 92 ALA A CA 1
ATOM 726 C C . ALA A 1 92 ? -14.173 9.123 9.644 1.00 90.69 92 ALA A C 1
ATOM 728 O O . ALA A 1 92 ? -14.223 8.438 8.622 1.00 90.69 92 ALA A O 1
ATOM 729 N N . VAL A 1 93 ? -13.833 10.416 9.620 1.00 92.50 93 VAL A N 1
ATOM 730 C CA . VAL A 1 93 ? -13.475 11.128 8.385 1.00 92.50 93 VAL A CA 1
ATOM 731 C C . VAL A 1 93 ? -12.221 10.521 7.755 1.00 92.50 93 VAL A C 1
ATOM 733 O O . VAL A 1 93 ? -12.238 10.181 6.573 1.00 92.50 93 VAL A O 1
ATOM 736 N N . ALA A 1 94 ? -11.160 10.309 8.536 1.00 93.12 94 ALA A N 1
ATOM 737 C CA . ALA A 1 94 ? -9.923 9.698 8.056 1.00 93.12 94 ALA A CA 1
ATOM 738 C C . ALA A 1 94 ? -10.166 8.300 7.468 1.00 93.12 94 ALA A C 1
ATOM 740 O O . ALA A 1 94 ? -9.607 7.963 6.426 1.00 93.12 94 ALA A O 1
ATOM 741 N N . ARG A 1 95 ? -11.051 7.501 8.079 1.00 92.94 95 ARG A N 1
ATOM 742 C CA . ARG A 1 95 ? -11.455 6.186 7.564 1.00 92.94 95 ARG A CA 1
ATOM 743 C C . ARG A 1 95 ? -12.153 6.282 6.208 1.00 92.94 95 ARG A C 1
ATOM 745 O O . ARG A 1 95 ? -11.869 5.467 5.330 1.00 92.94 95 ARG A O 1
ATOM 752 N N . GLU A 1 96 ? -13.069 7.229 6.023 1.00 93.94 96 GLU A N 1
ATOM 753 C CA . GLU A 1 96 ? -13.739 7.413 4.730 1.00 93.94 96 GLU A CA 1
ATOM 754 C C . GLU A 1 96 ? -12.770 7.916 3.655 1.00 93.94 96 GLU A C 1
ATOM 756 O O . GLU A 1 96 ? -12.772 7.391 2.541 1.00 93.94 96 GLU A O 1
ATOM 761 N N . VAL A 1 97 ? -11.869 8.840 3.999 1.00 94.31 97 VAL A N 1
ATOM 762 C CA . VAL A 1 97 ? -10.793 9.285 3.099 1.00 94.31 97 VAL A CA 1
ATOM 763 C C . VAL A 1 97 ? -9.896 8.110 2.706 1.00 94.31 97 VAL A C 1
ATOM 765 O O . VAL A 1 97 ? -9.656 7.891 1.519 1.00 94.31 97 VAL A O 1
ATOM 768 N N . ALA A 1 98 ? -9.475 7.288 3.669 1.00 91.88 98 ALA A N 1
ATOM 769 C CA . ALA A 1 98 ? -8.672 6.098 3.402 1.00 91.88 98 ALA A CA 1
ATOM 770 C C . ALA A 1 98 ? -9.403 5.101 2.486 1.00 91.88 98 ALA A C 1
ATOM 772 O O . ALA A 1 98 ? -8.800 4.550 1.570 1.00 91.88 98 ALA A O 1
ATOM 773 N N . LYS A 1 99 ? -10.716 4.901 2.673 1.00 91.56 99 LYS A N 1
ATOM 774 C CA . LYS A 1 99 ? -11.533 4.023 1.816 1.00 91.56 99 LYS A CA 1
ATOM 775 C C . LYS A 1 99 ? -11.617 4.539 0.377 1.00 91.56 99 LYS A C 1
ATOM 777 O O . LYS A 1 99 ? -11.559 3.747 -0.565 1.00 91.56 99 LYS A O 1
ATOM 782 N N . LEU A 1 100 ? -11.764 5.851 0.202 1.00 93.00 100 LEU A N 1
ATOM 783 C CA . LEU A 1 100 ? -11.782 6.480 -1.118 1.00 93.00 100 LEU A CA 1
ATOM 784 C C . LEU A 1 100 ? -10.442 6.298 -1.830 1.00 93.00 100 LEU A C 1
ATOM 786 O O . LEU A 1 100 ? -10.432 5.863 -2.980 1.00 93.00 100 LEU A O 1
ATOM 790 N N . ILE A 1 101 ? -9.335 6.564 -1.133 1.00 91.50 101 ILE A N 1
ATOM 791 C CA . ILE A 1 101 ? -7.977 6.371 -1.656 1.00 91.50 101 ILE A CA 1
ATOM 792 C C . ILE A 1 101 ? -7.764 4.903 -2.020 1.00 91.50 101 ILE A C 1
ATOM 794 O O . ILE A 1 101 ? -7.363 4.616 -3.137 1.00 91.50 101 ILE A O 1
ATOM 798 N N . TYR A 1 102 ? -8.132 3.967 -1.144 1.00 90.62 102 TYR A N 1
ATOM 799 C CA . TYR A 1 102 ? -7.989 2.533 -1.403 1.00 90.62 102 TYR A CA 1
ATOM 800 C C . TYR A 1 102 ? -8.641 2.107 -2.726 1.00 90.62 102 TYR A C 1
ATOM 802 O O . TYR A 1 102 ? -8.050 1.368 -3.513 1.00 90.62 102 TYR A O 1
ATOM 810 N N . ARG A 1 103 ? -9.863 2.594 -2.988 1.00 90.75 103 ARG A N 1
ATOM 811 C CA . ARG A 1 103 ? -10.589 2.291 -4.227 1.00 90.75 103 ARG A CA 1
ATOM 812 C C . ARG A 1 103 ? -10.017 3.035 -5.433 1.00 90.75 103 ARG A C 1
ATOM 814 O O . ARG A 1 103 ? -9.958 2.455 -6.511 1.00 90.75 103 ARG A O 1
ATOM 821 N N . LYS A 1 104 ? -9.654 4.308 -5.271 1.00 92.62 104 LYS A N 1
ATOM 822 C CA . LYS A 1 104 ? -9.158 5.159 -6.359 1.00 92.62 104 LYS A CA 1
ATOM 823 C C . LYS A 1 104 ? -7.762 4.737 -6.816 1.00 92.62 104 LYS A C 1
ATOM 825 O O . LYS A 1 104 ? -7.532 4.606 -8.010 1.00 92.62 104 LYS A O 1
ATOM 830 N N . GLU A 1 105 ? -6.875 4.468 -5.868 1.00 87.25 105 GLU A N 1
ATOM 831 C CA . GLU A 1 105 ? -5.478 4.092 -6.106 1.00 87.25 105 GLU A CA 1
ATOM 832 C C . GLU A 1 105 ? -5.303 2.590 -6.357 1.00 87.25 105 GLU A C 1
ATOM 834 O O . GLU A 1 105 ? -4.185 2.089 -6.387 1.00 87.25 105 GLU A O 1
ATOM 839 N N . SER A 1 106 ? -6.405 1.850 -6.542 1.00 82.62 106 SER A N 1
ATOM 840 C CA . SER A 1 106 ? -6.386 0.413 -6.837 1.00 82.62 106 SER A CA 1
ATOM 841 C C . SER A 1 106 ? -5.495 -0.386 -5.876 1.00 82.62 106 SER A C 1
ATOM 843 O O . SER A 1 106 ? -4.802 -1.309 -6.287 1.00 82.62 106 SER A O 1
ATOM 845 N N . MET A 1 107 ? -5.552 -0.078 -4.574 1.00 81.44 107 MET A N 1
ATOM 846 C CA . MET A 1 107 ? -4.837 -0.833 -3.529 1.00 81.44 107 MET A CA 1
ATOM 847 C C . MET A 1 107 ? -5.414 -2.246 -3.308 1.00 81.44 107 MET A C 1
ATOM 849 O O . MET A 1 107 ? -4.983 -2.983 -2.418 1.00 81.44 107 MET A O 1
ATOM 853 N N . SER A 1 108 ? -6.415 -2.633 -4.100 1.00 83.50 108 SER A N 1
ATOM 854 C CA . SER A 1 108 ? -6.858 -4.014 -4.230 1.00 83.50 108 SER A CA 1
ATOM 855 C C . SER A 1 108 ? -5.799 -4.852 -4.949 1.00 83.50 108 SER A C 1
ATOM 857 O O . SER A 1 108 ? -5.241 -4.380 -5.941 1.00 83.50 108 SER A O 1
ATOM 859 N N . PRO A 1 109 ? -5.580 -6.110 -4.534 1.00 84.62 109 PRO A N 1
ATOM 860 C CA . PRO A 1 109 ? -4.723 -7.025 -5.274 1.00 84.62 109 PRO A CA 1
ATOM 861 C C . PRO A 1 109 ? -5.112 -7.077 -6.765 1.00 84.62 109 PRO A C 1
ATOM 863 O O . PRO A 1 109 ? -6.309 -7.119 -7.074 1.00 84.62 109 PRO A O 1
ATOM 866 N N . PRO A 1 110 ? -4.131 -7.064 -7.687 1.00 86.62 110 PRO A N 1
ATOM 867 C CA . PRO A 1 110 ? -4.396 -7.133 -9.118 1.00 86.62 110 PRO A CA 1
ATOM 868 C C . PRO A 1 110 ? -5.066 -8.457 -9.492 1.00 86.62 110 PRO A C 1
ATOM 870 O O . PRO A 1 110 ? -5.021 -9.445 -8.751 1.00 86.62 110 PRO A O 1
ATOM 873 N N . ARG A 1 111 ? -5.703 -8.493 -10.666 1.00 89.69 111 ARG A N 1
ATOM 874 C CA . ARG A 1 111 ? -6.372 -9.708 -11.137 1.00 89.69 111 ARG A CA 1
ATOM 875 C C . ARG A 1 111 ? -5.320 -10.749 -11.500 1.00 89.69 111 ARG A C 1
ATOM 877 O O . ARG A 1 111 ? -4.272 -10.417 -12.044 1.00 89.69 111 ARG A O 1
ATOM 884 N N . LEU A 1 112 ? -5.632 -12.027 -11.279 1.00 91.56 112 LEU A N 1
ATOM 885 C CA . LEU A 1 112 ? -4.718 -13.136 -11.593 1.00 91.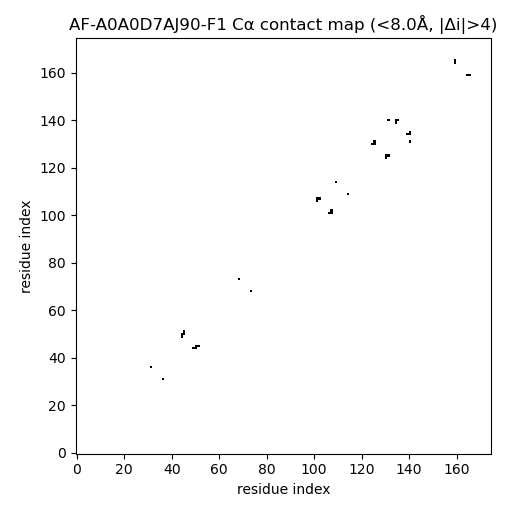56 112 LEU A CA 1
ATOM 886 C C . LEU A 1 112 ? -4.256 -13.143 -13.064 1.00 91.56 112 LEU A C 1
ATOM 888 O O . LEU A 1 112 ? -3.120 -13.512 -13.351 1.00 91.56 112 LEU A O 1
ATOM 892 N N . ALA A 1 113 ? -5.101 -12.667 -13.982 1.00 91.81 113 ALA A N 1
ATOM 893 C CA . ALA A 1 113 ? -4.774 -12.533 -15.400 1.00 91.81 113 ALA A CA 1
ATOM 894 C C . ALA A 1 113 ? -3.634 -11.533 -15.683 1.00 91.81 113 ALA A C 1
ATOM 896 O O . ALA A 1 113 ? -2.909 -11.701 -16.662 1.00 91.81 113 ALA A O 1
ATOM 897 N N . ASP A 1 114 ? -3.436 -10.535 -14.819 1.00 92.12 114 ASP A N 1
ATOM 898 C CA . ASP A 1 114 ? -2.465 -9.458 -15.032 1.00 92.12 114 ASP A CA 1
ATOM 899 C C . ASP A 1 114 ? -1.049 -9.845 -14.567 1.00 92.12 114 ASP A C 1
ATOM 901 O O . ASP A 1 114 ? -0.065 -9.212 -14.956 1.00 92.12 114 ASP A O 1
ATOM 905 N N . PHE A 1 115 ? -0.904 -10.916 -13.776 1.00 93.25 115 PHE A N 1
ATOM 906 C CA . PHE A 1 115 ? 0.387 -11.322 -13.207 1.00 93.25 115 PHE A CA 1
ATOM 907 C C . PHE A 1 115 ? 1.384 -11.784 -14.269 1.00 93.25 115 PHE A C 1
ATOM 909 O O . PHE A 1 115 ? 2.506 -11.284 -14.327 1.00 93.25 115 PHE A O 1
ATOM 916 N N . MET A 1 116 ? 0.983 -12.734 -15.118 1.00 94.69 116 MET A N 1
ATOM 917 C CA . MET A 1 116 ? 1.858 -13.301 -16.146 1.00 94.69 116 MET A CA 1
ATOM 918 C C . MET A 1 116 ? 2.385 -12.246 -17.142 1.00 94.69 116 MET A C 1
ATOM 920 O O . MET A 1 116 ? 3.599 -12.212 -17.363 1.00 94.69 116 MET A O 1
ATOM 924 N N . PRO A 1 117 ? 1.551 -11.370 -17.743 1.00 95.50 117 PRO A N 1
ATOM 925 C CA . PRO A 1 117 ? 2.057 -10.349 -18.659 1.00 95.50 117 PRO A CA 1
ATOM 926 C C . PRO A 1 117 ? 2.968 -9.336 -17.953 1.00 95.50 117 PRO A C 1
ATOM 928 O O . PRO A 1 117 ? 4.034 -9.017 -18.481 1.00 95.50 117 PRO A O 1
ATOM 931 N N . THR A 1 118 ? 2.614 -8.900 -16.739 1.00 94.44 118 THR A N 1
ATOM 932 C CA . THR A 1 118 ? 3.430 -7.954 -15.959 1.00 94.44 118 THR A CA 1
ATOM 933 C C . THR A 1 118 ? 4.792 -8.548 -15.606 1.00 94.44 118 THR A C 1
ATOM 935 O O . THR A 1 118 ? 5.817 -7.891 -15.777 1.00 94.44 118 THR A O 1
ATOM 938 N N . TYR A 1 119 ? 4.831 -9.814 -15.179 1.00 94.75 119 TYR A N 1
ATOM 939 C CA . TYR A 1 119 ? 6.081 -10.505 -14.870 1.00 94.75 119 TYR A CA 1
ATOM 940 C C . TYR A 1 119 ? 6.980 -10.640 -16.104 1.00 94.75 119 TYR A C 1
ATOM 942 O O . TYR A 1 119 ? 8.166 -10.324 -16.040 1.00 94.75 119 TYR A O 1
ATOM 950 N N . ARG A 1 120 ? 6.420 -11.042 -17.253 1.00 96.12 120 ARG A N 1
ATOM 951 C CA . ARG A 1 120 ? 7.174 -11.136 -18.516 1.00 96.12 120 ARG A CA 1
ATOM 952 C C . ARG A 1 120 ? 7.761 -9.789 -18.928 1.00 96.12 120 ARG A C 1
ATOM 954 O O . ARG A 1 120 ? 8.927 -9.718 -19.313 1.00 96.12 120 ARG A O 1
ATOM 961 N N . GLN A 1 121 ? 6.975 -8.720 -18.812 1.00 95.31 121 GLN A N 1
ATOM 962 C CA . GLN A 1 121 ? 7.438 -7.366 -19.097 1.00 95.31 121 GLN A CA 1
ATOM 963 C C . GLN A 1 121 ? 8.561 -6.947 -18.142 1.00 95.31 121 GLN A C 1
ATOM 965 O O . GLN A 1 121 ? 9.587 -6.441 -18.597 1.00 95.31 121 GLN A O 1
ATOM 970 N N . LEU A 1 122 ? 8.405 -7.191 -16.841 1.00 94.12 122 LEU A N 1
ATOM 971 C CA . LEU A 1 122 ? 9.425 -6.877 -15.845 1.00 94.12 122 LEU A CA 1
ATOM 972 C C . LEU A 1 122 ? 10.729 -7.635 -16.119 1.00 94.12 122 LEU A C 1
ATOM 974 O O . LEU A 1 122 ? 11.797 -7.026 -16.132 1.00 94.12 122 LEU A O 1
ATOM 978 N N . TRP A 1 123 ? 10.634 -8.933 -16.411 1.00 95.62 123 TRP A N 1
ATOM 979 C CA . TRP A 1 123 ? 11.785 -9.769 -16.734 1.00 95.62 123 TRP A CA 1
ATOM 980 C C . TRP A 1 123 ? 12.522 -9.271 -17.979 1.00 95.62 123 TRP A C 1
ATOM 982 O O . TRP A 1 123 ? 13.733 -9.080 -17.932 1.00 95.62 123 TRP A O 1
ATOM 992 N N . SER A 1 124 ? 11.793 -8.960 -19.057 1.00 94.94 124 SER A N 1
ATOM 993 C CA . SER A 1 124 ? 12.388 -8.433 -20.296 1.00 94.94 124 SER A CA 1
ATOM 994 C C . SER A 1 124 ? 13.153 -7.117 -20.096 1.00 94.94 124 SER A C 1
ATOM 996 O O . SER A 1 124 ? 14.181 -6.889 -20.734 1.00 94.94 124 SER A O 1
ATOM 998 N N . ARG A 1 125 ? 12.681 -6.255 -19.184 1.00 92.38 125 ARG A N 1
ATOM 999 C CA . ARG A 1 125 ? 13.353 -4.998 -18.821 1.00 92.38 125 ARG A CA 1
ATOM 1000 C C . ARG A 1 125 ? 14.584 -5.258 -17.963 1.00 92.38 125 ARG A C 1
ATOM 1002 O O . ARG A 1 125 ? 15.642 -4.709 -18.248 1.00 92.38 125 ARG A O 1
ATOM 1009 N N . ALA A 1 126 ? 14.462 -6.129 -16.966 1.00 92.44 126 ALA A N 1
ATOM 1010 C CA . ALA A 1 126 ? 15.559 -6.489 -16.075 1.00 92.44 126 ALA A CA 1
ATOM 1011 C C . ALA A 1 126 ? 16.719 -7.180 -16.813 1.00 92.44 126 ALA A C 1
ATOM 1013 O O . ALA A 1 126 ? 17.878 -6.917 -16.498 1.00 92.44 126 ALA A O 1
ATOM 1014 N N . SER A 1 127 ? 16.425 -8.016 -17.816 1.00 93.50 127 SER A N 1
ATOM 1015 C CA . SER A 1 127 ? 17.437 -8.702 -18.629 1.00 93.50 127 SER A CA 1
ATOM 1016 C C . SER A 1 127 ? 18.081 -7.813 -19.697 1.00 93.50 127 SER A C 1
ATOM 1018 O O . SER A 1 127 ? 19.081 -8.201 -20.299 1.00 93.50 127 SER A O 1
ATOM 1020 N N . SER A 1 128 ? 17.517 -6.635 -19.976 1.00 93.50 128 SER A N 1
ATOM 1021 C CA . SER A 1 128 ? 18.041 -5.734 -20.999 1.00 93.50 128 SER A CA 1
ATOM 1022 C C . SER A 1 128 ? 19.175 -4.870 -20.454 1.00 93.50 128 SER A C 1
ATOM 1024 O O . SER A 1 128 ? 18.999 -4.106 -19.505 1.00 93.50 128 SER A O 1
ATOM 1026 N N . ARG A 1 129 ? 20.342 -4.905 -21.108 1.00 93.38 129 ARG A N 1
ATOM 1027 C CA . ARG A 1 129 ? 21.460 -4.019 -20.752 1.00 93.38 129 ARG A CA 1
ATOM 1028 C C . ARG A 1 129 ? 21.132 -2.546 -21.000 1.00 93.38 129 ARG A C 1
ATOM 1030 O O . ARG A 1 129 ? 21.527 -1.707 -20.194 1.00 93.38 129 ARG A O 1
ATOM 1037 N N . SER A 1 130 ? 20.395 -2.246 -22.071 1.00 92.75 130 SER A N 1
ATOM 1038 C CA . SER A 1 130 ? 20.041 -0.869 -22.434 1.00 92.75 130 SER A CA 1
ATOM 1039 C C . SER A 1 130 ? 19.131 -0.210 -21.397 1.00 92.75 130 SER A C 1
ATOM 1041 O O . SER A 1 130 ? 19.236 0.989 -21.158 1.00 92.75 130 SER A O 1
ATOM 1043 N N . TYR A 1 131 ? 18.284 -0.993 -20.723 1.00 92.50 131 TYR A N 1
ATOM 1044 C CA . TYR A 1 131 ? 17.443 -0.499 -19.636 1.00 92.50 131 TYR A CA 1
ATOM 1045 C C . TYR A 1 131 ? 18.291 0.056 -18.485 1.00 92.50 131 TYR A C 1
ATOM 1047 O O . TYR A 1 131 ? 18.083 1.186 -18.057 1.00 92.50 131 TYR A O 1
ATOM 1055 N N . TRP A 1 132 ? 19.303 -0.692 -18.040 1.00 93.88 132 TRP A N 1
ATOM 1056 C CA . TRP A 1 132 ? 20.168 -0.272 -16.937 1.00 93.88 132 TRP A CA 1
ATOM 1057 C C . TRP A 1 132 ? 21.074 0.907 -17.293 1.00 93.88 132 TRP A C 1
ATOM 1059 O O . TRP A 1 132 ? 21.273 1.792 -16.463 1.00 93.88 132 TRP A O 1
ATOM 1069 N N . THR A 1 133 ? 21.597 0.962 -18.522 1.00 93.88 133 THR A N 1
ATOM 1070 C CA . THR A 1 133 ? 22.402 2.113 -18.966 1.00 93.88 133 THR A CA 1
ATOM 1071 C C . THR A 1 133 ? 21.558 3.382 -19.043 1.00 93.88 133 THR A C 1
ATOM 1073 O O . THR A 1 133 ? 21.998 4.439 -18.595 1.00 93.88 133 THR A O 1
ATOM 1076 N N . ASN A 1 134 ? 20.321 3.273 -19.534 1.00 92.88 134 ASN A N 1
ATOM 1077 C CA . ASN A 1 134 ? 19.391 4.398 -19.591 1.00 92.88 134 ASN A CA 1
ATOM 1078 C C . ASN A 1 134 ? 18.916 4.814 -18.195 1.00 92.88 134 ASN A C 1
ATOM 1080 O O . ASN A 1 134 ? 18.830 6.007 -17.920 1.00 92.88 134 ASN A O 1
ATOM 1084 N N . ALA A 1 135 ? 18.664 3.864 -17.292 1.00 90.75 135 ALA A N 1
ATOM 1085 C CA . ALA A 1 135 ? 18.262 4.152 -15.917 1.00 90.75 135 ALA A CA 1
ATOM 1086 C C . ALA A 1 135 ? 19.357 4.885 -15.126 1.00 90.75 135 ALA A C 1
ATOM 1088 O O . ALA A 1 135 ? 19.058 5.736 -14.288 1.00 90.75 135 ALA A O 1
ATOM 1089 N N . LEU A 1 136 ? 20.628 4.582 -15.412 1.00 92.38 136 LEU A N 1
ATOM 1090 C CA . LEU A 1 136 ? 21.763 5.290 -14.829 1.00 92.38 136 LEU A CA 1
ATOM 1091 C C . LEU A 1 136 ? 21.882 6.716 -15.388 1.00 92.38 136 LEU A C 1
ATOM 1093 O O . LEU A 1 136 ? 22.037 7.657 -14.618 1.00 92.38 136 LEU A O 1
ATOM 1097 N N . ALA A 1 137 ? 21.759 6.880 -16.708 1.00 92.44 137 ALA A N 1
ATOM 1098 C CA . ALA A 1 137 ? 21.872 8.183 -17.366 1.00 92.44 137 ALA A CA 1
ATOM 1099 C C . ALA A 1 137 ? 20.704 9.136 -17.041 1.00 92.44 137 ALA A C 1
ATOM 1101 O O . ALA A 1 137 ? 20.898 10.343 -16.944 1.00 92.44 137 ALA A O 1
ATOM 1102 N N . SER A 1 138 ? 19.496 8.599 -16.861 1.00 91.50 138 SER A N 1
ATOM 1103 C CA . SER A 1 138 ? 18.272 9.364 -16.568 1.00 91.50 138 SER A CA 1
ATOM 1104 C C . SER A 1 138 ? 18.022 9.604 -15.075 1.00 91.50 138 SER A C 1
ATOM 1106 O O . SER A 1 138 ? 17.092 10.325 -14.716 1.00 91.50 138 SER A O 1
ATOM 1108 N N . GLY A 1 139 ? 18.809 8.982 -14.191 1.00 90.19 139 GLY A N 1
ATOM 1109 C CA . GLY A 1 139 ? 18.583 9.021 -12.744 1.00 90.19 139 GLY A CA 1
ATOM 1110 C C . GLY A 1 139 ? 17.413 8.152 -12.257 1.00 90.19 139 GLY A C 1
ATOM 1111 O O . GLY A 1 139 ? 17.098 8.158 -11.065 1.00 90.19 139 GLY A O 1
ATOM 1112 N N . GLU A 1 140 ? 16.781 7.356 -13.127 1.00 91.50 140 GLU A N 1
ATOM 1113 C CA . GLU A 1 140 ? 15.714 6.418 -12.742 1.00 91.50 140 GLU A CA 1
ATOM 1114 C C . GLU A 1 140 ? 16.186 5.312 -11.794 1.00 91.50 140 GLU A C 1
ATOM 1116 O O . GLU A 1 140 ? 15.368 4.715 -11.091 1.00 91.50 140 GLU A O 1
ATOM 1121 N N . LEU A 1 141 ? 17.498 5.082 -11.697 1.00 93.44 141 LEU A N 1
ATOM 1122 C CA . LEU A 1 141 ? 18.074 4.142 -10.739 1.00 93.44 141 LEU A CA 1
ATOM 1123 C C . LEU A 1 141 ? 17.636 4.435 -9.292 1.00 93.44 141 LEU A C 1
ATOM 1125 O O . LEU A 1 141 ? 17.384 3.503 -8.529 1.00 93.44 141 LEU A O 1
ATOM 1129 N N . MET A 1 142 ? 17.464 5.713 -8.931 1.00 94.38 142 MET A N 1
ATOM 1130 C CA . MET A 1 142 ? 16.966 6.100 -7.607 1.00 94.38 142 MET A CA 1
ATOM 1131 C C . MET A 1 142 ? 15.531 5.609 -7.377 1.00 94.38 142 MET A C 1
ATOM 1133 O O . MET A 1 142 ? 15.223 5.082 -6.311 1.00 94.38 142 MET A O 1
ATOM 1137 N N . LYS A 1 143 ? 14.660 5.715 -8.390 1.00 93.62 143 LYS A N 1
ATOM 1138 C CA . LYS A 1 143 ? 13.276 5.218 -8.306 1.00 93.62 143 LYS A CA 1
ATOM 1139 C C . LYS A 1 143 ? 13.249 3.704 -8.128 1.00 93.62 143 LYS A C 1
ATOM 1141 O O . LYS A 1 143 ? 12.509 3.209 -7.289 1.00 93.62 143 LYS A O 1
ATOM 1146 N N . VAL A 1 144 ? 14.093 2.978 -8.866 1.00 93.25 144 VAL A N 1
ATOM 1147 C CA . VAL A 1 144 ? 14.236 1.521 -8.712 1.00 93.25 144 VAL A CA 1
ATOM 1148 C C . VAL A 1 144 ? 14.686 1.164 -7.292 1.00 93.25 144 VAL A C 1
ATOM 1150 O O . VAL A 1 144 ? 14.139 0.238 -6.698 1.00 93.25 144 VAL A O 1
ATOM 1153 N N . GLY A 1 145 ? 15.629 1.919 -6.722 1.00 94.62 145 GLY A N 1
ATOM 1154 C CA . GLY A 1 145 ? 16.069 1.748 -5.335 1.00 94.62 145 GLY A CA 1
ATOM 1155 C C . GLY A 1 145 ? 14.953 1.989 -4.314 1.00 94.62 145 GLY A C 1
ATOM 1156 O O . GLY A 1 145 ? 14.746 1.157 -3.432 1.00 94.62 145 GLY A O 1
ATOM 1157 N N . ILE A 1 146 ? 14.193 3.080 -4.465 1.00 96.50 146 ILE A N 1
ATOM 1158 C CA . ILE A 1 146 ? 13.040 3.397 -3.605 1.00 96.50 146 ILE A CA 1
ATOM 1159 C C . ILE A 1 146 ? 11.988 2.288 -3.694 1.00 96.50 146 ILE A C 1
ATOM 1161 O O . ILE A 1 146 ? 11.564 1.776 -2.663 1.00 96.50 146 ILE A O 1
ATOM 1165 N N . TYR A 1 147 ? 11.635 1.837 -4.899 1.00 94.88 147 TYR A N 1
ATOM 1166 C CA . TYR A 1 147 ? 10.696 0.726 -5.077 1.00 94.88 147 TYR A CA 1
ATOM 1167 C C . TYR A 1 147 ? 11.213 -0.590 -4.485 1.00 94.88 147 TYR A C 1
ATOM 1169 O O . TYR A 1 147 ? 10.432 -1.370 -3.943 1.00 94.88 147 TYR A O 1
ATOM 1177 N N . GLY A 1 148 ? 12.525 -0.835 -4.530 1.00 96.31 148 GLY A N 1
ATOM 1178 C CA . GLY A 1 148 ? 13.143 -1.967 -3.839 1.00 96.31 148 GLY A CA 1
ATOM 1179 C C . GLY A 1 148 ? 12.984 -1.882 -2.318 1.00 96.31 148 GLY A C 1
ATOM 1180 O O . GLY A 1 148 ? 12.643 -2.875 -1.674 1.00 96.31 148 GLY A O 1
ATOM 1181 N N . LEU A 1 149 ? 13.170 -0.690 -1.745 1.00 97.25 149 LEU A N 1
ATOM 1182 C CA . LEU A 1 149 ? 12.973 -0.448 -0.316 1.00 97.25 149 LEU A CA 1
ATOM 1183 C C . LEU A 1 149 ? 11.499 -0.589 0.092 1.00 97.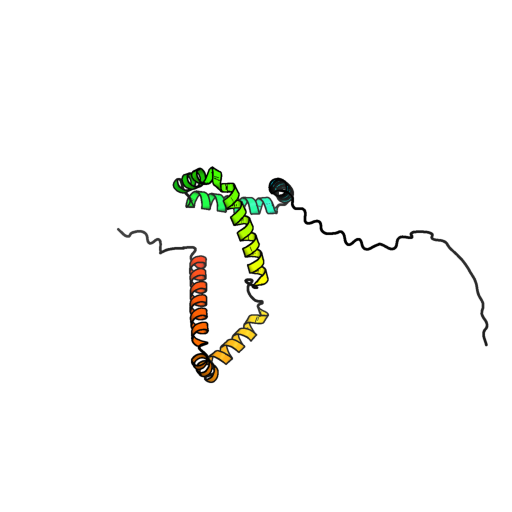25 149 LEU A C 1
ATOM 1185 O O . LEU A 1 149 ? 11.202 -1.197 1.119 1.00 97.25 149 LEU A O 1
ATOM 1189 N N . GLU A 1 150 ? 10.572 -0.085 -0.721 1.00 94.25 150 GLU A N 1
ATOM 1190 C CA . GLU A 1 150 ? 9.132 -0.259 -0.512 1.00 94.25 150 GLU A CA 1
ATOM 1191 C C . GLU A 1 150 ? 8.735 -1.739 -0.550 1.00 94.25 150 GLU A C 1
ATOM 1193 O O . GLU A 1 150 ? 8.043 -2.217 0.351 1.00 94.25 150 GLU A O 1
ATOM 1198 N N . ALA A 1 151 ? 9.228 -2.495 -1.536 1.00 94.62 151 ALA A N 1
ATOM 1199 C CA . ALA A 1 151 ? 8.994 -3.934 -1.629 1.00 94.62 151 ALA A CA 1
ATOM 1200 C C . ALA A 1 151 ? 9.544 -4.683 -0.402 1.00 94.62 151 ALA A C 1
ATOM 1202 O O . ALA A 1 151 ? 8.874 -5.570 0.133 1.00 94.62 151 ALA A O 1
ATOM 1203 N N . TYR A 1 152 ? 10.724 -4.293 0.092 1.00 96.31 152 TYR A N 1
ATOM 1204 C CA . TYR A 1 152 ? 11.288 -4.830 1.331 1.00 96.31 152 TYR A CA 1
ATOM 1205 C C . TYR A 1 152 ? 10.421 -4.498 2.557 1.00 96.31 152 TYR A C 1
ATOM 1207 O O . TYR A 1 152 ? 10.178 -5.363 3.402 1.00 96.31 152 TYR A O 1
ATOM 1215 N N . GLY A 1 153 ? 9.894 -3.275 2.632 1.00 94.88 153 GLY A N 1
ATOM 1216 C CA . GLY A 1 153 ? 8.942 -2.870 3.663 1.00 94.88 153 GLY A CA 1
ATOM 1217 C C . GLY A 1 153 ? 7.679 -3.735 3.654 1.00 94.88 153 GLY A C 1
ATOM 1218 O O . GLY A 1 153 ? 7.309 -4.296 4.686 1.00 94.88 153 GLY A O 1
ATOM 1219 N N . ILE A 1 154 ? 7.059 -3.924 2.485 1.00 92.69 154 ILE A N 1
ATOM 1220 C CA . ILE A 1 154 ? 5.868 -4.776 2.323 1.00 92.69 154 ILE A CA 1
ATOM 1221 C C . ILE A 1 154 ? 6.170 -6.226 2.722 1.00 92.69 154 ILE A C 1
ATOM 1223 O O . ILE A 1 154 ? 5.370 -6.850 3.422 1.00 92.69 154 ILE A O 1
ATOM 1227 N N . PHE A 1 155 ? 7.338 -6.755 2.348 1.00 93.94 155 PHE A N 1
ATOM 1228 C CA . PHE A 1 155 ? 7.773 -8.092 2.753 1.00 93.94 155 PHE A CA 1
ATOM 1229 C C . PHE A 1 155 ? 7.843 -8.237 4.282 1.00 93.94 155 PHE A C 1
ATOM 1231 O O . PHE A 1 155 ? 7.323 -9.207 4.836 1.00 93.94 155 PHE A O 1
ATOM 1238 N N . LYS A 1 156 ? 8.410 -7.248 4.985 1.00 92.94 156 LYS A N 1
ATOM 1239 C CA . LYS A 1 156 ? 8.480 -7.248 6.454 1.00 92.94 156 LYS A CA 1
ATOM 1240 C C . LYS A 1 156 ? 7.116 -7.122 7.123 1.00 92.94 156 LYS A C 1
ATOM 1242 O O . LYS A 1 156 ? 6.876 -7.785 8.130 1.00 92.94 156 LYS A O 1
ATOM 1247 N N . ILE A 1 157 ? 6.195 -6.353 6.547 1.00 91.38 157 ILE A N 1
ATOM 1248 C CA . ILE A 1 157 ? 4.798 -6.323 7.005 1.00 91.38 157 ILE A CA 1
ATOM 1249 C C . ILE A 1 157 ? 4.161 -7.712 6.849 1.00 91.38 157 ILE A C 1
ATOM 1251 O O . ILE A 1 157 ? 3.489 -8.184 7.765 1.00 91.38 157 ILE A O 1
ATOM 1255 N N . GLY A 1 158 ? 4.421 -8.405 5.736 1.00 89.75 158 GLY A N 1
ATOM 1256 C CA . GLY A 1 158 ? 3.995 -9.790 5.532 1.00 89.75 158 GLY A CA 1
ATOM 1257 C C . GLY A 1 158 ? 4.552 -10.748 6.590 1.00 89.75 158 GLY A C 1
ATOM 1258 O O . GLY A 1 158 ? 3.813 -11.579 7.114 1.00 89.75 158 GLY A O 1
ATOM 1259 N N . GLU A 1 159 ? 5.824 -10.595 6.965 1.00 89.75 159 GLU A N 1
ATOM 1260 C CA . GLU A 1 159 ? 6.463 -11.368 8.039 1.00 89.75 159 GLU A CA 1
ATOM 1261 C C . GLU A 1 159 ? 5.798 -11.111 9.405 1.00 89.75 159 GLU A C 1
ATOM 1263 O O . GLU A 1 159 ? 5.502 -12.064 10.128 1.00 89.75 159 GLU A O 1
ATOM 1268 N N . ILE A 1 160 ? 5.489 -9.849 9.730 1.00 90.69 160 ILE A N 1
ATOM 1269 C CA . ILE A 1 160 ? 4.763 -9.462 10.954 1.00 90.69 160 ILE A CA 1
ATOM 1270 C C . ILE A 1 160 ? 3.374 -10.104 10.987 1.00 90.69 160 ILE A C 1
ATOM 1272 O O . ILE A 1 160 ? 2.979 -10.665 12.008 1.00 90.69 160 ILE A O 1
ATOM 1276 N N . VAL A 1 161 ? 2.632 -10.063 9.876 1.00 88.56 161 VAL A N 1
ATOM 1277 C CA . VAL A 1 161 ? 1.296 -10.674 9.778 1.00 88.56 161 VAL A CA 1
ATOM 1278 C C . VAL A 1 161 ? 1.379 -12.199 9.876 1.00 88.56 161 VAL A C 1
ATOM 1280 O O . VAL A 1 161 ? 0.597 -12.807 10.608 1.00 88.56 161 VAL A O 1
ATOM 1283 N N . GLY A 1 162 ? 2.341 -12.818 9.188 1.00 87.75 162 GLY A N 1
ATOM 1284 C CA . GLY A 1 162 ? 2.552 -14.265 9.199 1.00 87.75 162 GLY A CA 1
ATOM 1285 C C . GLY A 1 162 ? 2.944 -14.798 10.578 1.00 87.75 162 GLY A C 1
ATOM 1286 O O . GLY A 1 162 ? 2.462 -15.850 10.988 1.00 87.75 162 GLY A O 1
ATOM 1287 N N . ARG A 1 163 ? 3.762 -14.048 11.326 1.00 87.12 163 ARG A N 1
ATOM 1288 C CA . ARG A 1 163 ? 4.193 -14.411 12.687 1.00 87.12 163 ARG A CA 1
ATOM 1289 C C . ARG A 1 163 ? 3.292 -13.862 13.794 1.00 87.12 163 ARG A C 1
ATOM 1291 O O . ARG A 1 163 ? 3.440 -14.269 14.940 1.00 87.12 163 ARG A O 1
ATOM 1298 N N . ARG A 1 164 ? 2.363 -12.955 13.466 1.00 87.50 164 ARG A N 1
ATOM 1299 C CA . ARG A 1 164 ? 1.459 -12.254 14.400 1.00 87.50 164 ARG A CA 1
ATOM 1300 C C . ARG A 1 164 ? 2.188 -11.589 15.581 1.00 87.50 164 ARG A C 1
ATOM 1302 O O . ARG A 1 164 ? 1.625 -11.474 16.665 1.00 87.50 164 ARG A O 1
ATOM 1309 N N . HIS A 1 165 ? 3.429 -11.149 15.372 1.00 81.94 165 HIS A N 1
ATOM 1310 C CA . HIS A 1 165 ? 4.277 -10.520 16.389 1.00 81.94 165 HIS A CA 1
ATOM 1311 C C . HIS A 1 165 ? 4.897 -9.237 15.828 1.00 81.94 165 HIS A C 1
ATOM 1313 O O . HIS A 1 165 ? 5.438 -9.244 14.725 1.00 81.94 165 HIS A O 1
ATOM 1319 N N . LEU A 1 166 ? 4.801 -8.139 16.586 1.00 79.25 166 LEU A N 1
ATOM 1320 C CA . LEU A 1 166 ? 5.246 -6.803 16.160 1.00 79.25 166 LEU A CA 1
ATOM 1321 C C . LEU A 1 166 ? 6.716 -6.516 16.503 1.00 79.25 166 LEU A C 1
ATOM 1323 O O . LEU A 1 166 ? 7.393 -5.837 15.738 1.00 79.25 166 LEU A O 1
ATOM 1327 N N . VAL A 1 167 ? 7.213 -7.026 17.635 1.00 78.38 167 VAL A N 1
ATOM 1328 C CA . VAL A 1 167 ? 8.590 -6.811 18.109 1.00 78.38 167 VAL A CA 1
ATOM 1329 C C . VAL A 1 167 ? 9.107 -8.082 18.775 1.00 78.38 167 VAL A C 1
ATOM 1331 O O . VAL A 1 167 ? 8.443 -8.612 19.664 1.00 78.38 167 VAL A O 1
ATOM 1334 N N . GLY A 1 168 ? 10.305 -8.517 18.371 1.00 68.31 168 GLY A N 1
ATOM 1335 C CA . GLY A 1 168 ? 11.084 -9.565 19.037 1.00 68.31 168 GLY A CA 1
ATOM 1336 C C . GLY A 1 168 ? 10.441 -10.957 19.071 1.00 68.31 168 GLY A C 1
ATOM 1337 O O . GLY A 1 168 ? 9.253 -11.148 18.804 1.00 68.31 168 GLY A O 1
ATOM 1338 N N . TYR A 1 169 ? 11.256 -11.949 19.423 1.00 65.75 169 TYR A N 1
ATOM 1339 C CA . TYR A 1 169 ? 10.762 -13.246 19.872 1.00 65.75 169 TYR A CA 1
ATOM 1340 C C . TYR A 1 169 ? 10.508 -13.160 21.373 1.00 65.75 169 TYR A C 1
ATOM 1342 O O . TYR A 1 169 ? 11.369 -12.690 22.117 1.00 65.75 169 TYR A O 1
ATOM 1350 N N . GLY A 1 170 ? 9.349 -13.638 21.826 1.00 64.88 170 GLY A N 1
ATOM 1351 C CA . GLY A 1 170 ? 9.145 -13.954 23.236 1.00 64.88 170 GLY A CA 1
ATOM 1352 C C . GLY A 1 170 ? 9.942 -15.206 23.581 1.00 64.88 170 GLY A C 1
ATOM 1353 O O . GLY A 1 170 ? 9.363 -16.278 23.706 1.00 64.88 170 GLY A O 1
ATOM 1354 N N . VAL A 1 171 ? 11.269 -15.097 23.641 1.00 71.69 171 VAL A N 1
ATOM 1355 C CA . VAL A 1 171 ? 12.103 -16.176 24.170 1.00 71.69 171 VAL A CA 1
ATOM 1356 C C . VAL A 1 171 ? 11.929 -16.135 25.687 1.00 71.69 171 VAL A C 1
ATOM 1358 O O . VAL A 1 171 ? 12.195 -15.084 26.280 1.00 71.69 171 VAL A O 1
ATOM 1361 N N . PRO A 1 172 ? 11.443 -17.211 26.330 1.00 73.50 172 PRO A N 1
ATOM 1362 C CA . PRO A 1 172 ? 11.451 -17.285 27.782 1.00 73.50 172 PRO A CA 1
ATOM 1363 C C . PRO A 1 172 ? 12.893 -17.082 28.265 1.00 73.50 172 PRO A C 1
ATOM 1365 O O . PRO A 1 172 ? 13.799 -17.662 27.658 1.00 73.50 172 PRO A O 1
ATOM 1368 N N . PRO A 1 173 ? 13.137 -16.269 29.307 1.00 70.94 173 PRO A N 1
ATOM 1369 C CA . PRO A 1 173 ? 14.469 -16.164 29.878 1.00 70.94 173 PRO A CA 1
ATOM 1370 C C . PRO A 1 173 ? 14.879 -17.552 30.374 1.00 70.94 173 PRO A C 1
ATOM 1372 O O . PRO A 1 173 ? 14.262 -18.112 31.279 1.00 70.94 173 PRO A O 1
ATOM 1375 N N . THR A 1 174 ? 15.885 -18.138 29.732 1.00 69.25 174 THR A N 1
ATOM 1376 C CA . THR A 1 174 ? 16.560 -19.332 30.234 1.00 69.25 174 THR A CA 1
ATOM 1377 C C . THR A 1 174 ? 17.413 -18.890 31.415 1.00 69.25 174 THR A C 1
ATOM 1379 O O . THR A 1 174 ? 18.452 -18.255 31.218 1.00 69.25 174 THR A O 1
ATOM 1382 N N . HIS A 1 175 ? 16.917 -19.151 32.622 1.00 59.84 175 HIS A N 1
ATOM 1383 C CA . HIS A 1 175 ? 17.717 -19.179 33.841 1.00 59.84 175 HIS A CA 1
ATOM 1384 C C . HIS A 1 175 ? 18.293 -20.581 34.025 1.00 59.84 175 HIS A C 1
ATOM 1386 O O . HIS A 1 175 ? 17.555 -21.547 33.715 1.00 59.84 175 HIS A O 1
#

Foldseek 3Di:
DDDDDDDDDDDDDDDDDDPDPPPPPPPPPPPDPPVVCVVVVCVVLVPDPVVVVVVVVVVVVVVVCCVVCDPVVVVVVVVCVVVCVVVVVVVVVVVVVVVVCCVVVVVDDDDPVVVVVVVVVVVVLVPDPVNVVVCVVVVVVVVVVVVVVVVVVVVVVVVCVVVVHDDDDPDPPDD

Organism: NCBI:txid1128425

InterPro domains:
  IPR006808 ATP synthase F0 complex subunit G, mitochondrial [PF04718] (85-169)

Mean predicted aligned error: 18.57 Å

Radius of gyration: 31.86 Å; Cα contacts (8 Å, |Δi|>4): 19; chains: 1; bounding box: 88×35×94 Å

pLDDT: mean 73.8, std 17.68, range [42.56, 97.25]